Protein AF-A0A1G1E3J9-F1 (afdb_monomer_lite)

Structure (mmCIF, N/CA/C/O backbone):
data_AF-A0A1G1E3J9-F1
#
_entry.id   AF-A0A1G1E3J9-F1
#
loop_
_atom_site.group_PDB
_atom_site.id
_atom_site.type_symbol
_atom_site.label_atom_id
_atom_site.label_alt_id
_atom_site.label_comp_id
_atom_site.label_asym_id
_atom_site.label_entity_id
_atom_site.label_seq_id
_atom_site.pdbx_PDB_ins_code
_atom_site.Cartn_x
_atom_site.Cartn_y
_atom_site.Cartn_z
_atom_site.occupancy
_atom_site.B_iso_or_equiv
_atom_site.auth_seq_id
_atom_site.auth_comp_id
_atom_site.auth_asym_id
_atom_site.auth_atom_id
_atom_site.pdbx_PDB_model_num
ATOM 1 N N . MET A 1 1 ? 33.209 1.393 -32.985 1.00 39.41 1 MET A N 1
ATOM 2 C CA . MET A 1 1 ? 31.802 1.350 -32.533 1.00 39.41 1 MET A CA 1
ATOM 3 C C . MET A 1 1 ? 31.824 0.631 -31.192 1.00 39.41 1 MET A C 1
ATOM 5 O O . MET A 1 1 ? 31.518 -0.549 -31.111 1.00 39.41 1 MET A O 1
ATOM 9 N N . GLU A 1 2 ? 32.374 1.301 -30.179 1.00 40.50 2 GLU A N 1
ATOM 10 C CA . GLU A 1 2 ? 32.567 0.714 -28.853 1.00 40.50 2 GLU A CA 1
ATOM 11 C C . GLU A 1 2 ? 31.287 0.924 -28.057 1.00 40.50 2 GLU A C 1
ATOM 13 O O . GLU A 1 2 ? 30.910 2.043 -27.716 1.00 40.50 2 GLU A O 1
ATOM 18 N N . VAL A 1 3 ? 30.570 -0.175 -27.848 1.00 46.94 3 VAL A N 1
ATOM 19 C CA . VAL A 1 3 ? 29.406 -0.211 -26.975 1.00 46.94 3 VAL A CA 1
ATOM 20 C C . VAL A 1 3 ? 29.949 -0.136 -25.553 1.00 46.94 3 VAL A C 1
ATOM 22 O O . VAL A 1 3 ? 30.449 -1.130 -25.032 1.00 46.94 3 VAL A O 1
ATOM 25 N N . LEU A 1 4 ? 29.887 1.051 -24.943 1.00 50.91 4 LEU A N 1
ATOM 26 C CA . LEU A 1 4 ? 30.077 1.209 -23.505 1.00 50.91 4 LEU A CA 1
ATOM 27 C C . LEU A 1 4 ? 29.092 0.257 -22.818 1.00 50.91 4 LEU A C 1
ATOM 29 O O . LEU A 1 4 ? 27.876 0.438 -22.901 1.00 50.91 4 LEU A O 1
ATOM 33 N N . GLN A 1 5 ? 29.620 -0.807 -22.215 1.00 45.75 5 GLN A N 1
ATOM 34 C CA . GLN A 1 5 ? 28.844 -1.788 -21.470 1.00 45.75 5 GLN A CA 1
ATOM 35 C C . GLN A 1 5 ? 28.325 -1.114 -20.199 1.00 45.75 5 GLN A C 1
ATOM 37 O O . GLN A 1 5 ? 28.975 -1.118 -19.158 1.00 45.75 5 GLN A O 1
ATOM 42 N N . THR A 1 6 ? 27.153 -0.492 -20.294 1.00 43.50 6 THR A N 1
ATOM 43 C CA . THR A 1 6 ? 26.437 0.061 -19.150 1.00 43.50 6 THR A CA 1
ATOM 44 C C . THR A 1 6 ? 25.921 -1.098 -18.302 1.00 43.50 6 THR A C 1
ATOM 46 O O . THR A 1 6 ? 24.934 -1.758 -18.631 1.00 43.50 6 THR A O 1
ATOM 49 N N . THR A 1 7 ? 26.591 -1.376 -17.184 1.00 55.28 7 THR A N 1
ATOM 50 C CA . THR A 1 7 ? 26.044 -2.211 -16.112 1.00 55.28 7 THR A CA 1
ATOM 51 C C . THR A 1 7 ? 24.895 -1.442 -15.467 1.00 55.28 7 THR A C 1
ATOM 53 O O . THR A 1 7 ? 25.044 -0.799 -14.432 1.00 55.28 7 THR A O 1
ATOM 56 N N . ALA A 1 8 ? 23.729 -1.452 -16.121 1.00 60.69 8 ALA A N 1
ATOM 57 C CA . ALA A 1 8 ? 22.505 -0.887 -15.573 1.00 60.69 8 ALA A CA 1
ATOM 58 C C . ALA A 1 8 ? 22.332 -1.437 -14.154 1.00 60.69 8 ALA A C 1
ATOM 60 O O . ALA A 1 8 ? 22.214 -2.654 -13.968 1.00 60.69 8 ALA A O 1
ATOM 61 N N . LEU A 1 9 ? 22.396 -0.545 -13.161 1.00 62.19 9 LEU A N 1
ATOM 62 C CA . LEU A 1 9 ? 22.320 -0.920 -11.759 1.00 62.19 9 LEU A CA 1
ATOM 63 C C . LEU A 1 9 ? 21.100 -1.838 -11.554 1.00 62.19 9 LEU A C 1
ATOM 65 O O . LEU A 1 9 ? 20.060 -1.621 -12.188 1.00 62.19 9 LEU A O 1
ATOM 69 N N . PRO A 1 10 ? 21.170 -2.835 -10.655 1.00 69.12 10 PRO A N 1
ATOM 70 C CA . PRO A 1 10 ? 20.059 -3.747 -10.380 1.00 69.12 10 PRO A CA 1
ATOM 71 C C . PRO A 1 10 ? 18.717 -3.036 -10.138 1.00 69.12 10 PRO A C 1
ATOM 73 O O . PRO A 1 10 ? 17.664 -3.606 -10.426 1.00 69.12 10 PRO A O 1
ATOM 76 N N . TRP A 1 11 ? 18.745 -1.775 -9.686 1.00 64.88 11 TRP A N 1
ATOM 77 C CA . TRP A 1 11 ? 17.557 -0.941 -9.523 1.00 64.88 11 TRP A CA 1
ATOM 78 C C . TRP A 1 11 ? 16.773 -0.742 -10.822 1.00 64.88 11 TRP A C 1
ATOM 80 O O . TRP A 1 11 ? 15.551 -0.824 -10.787 1.00 64.88 11 TRP A O 1
ATOM 90 N N . ALA A 1 12 ? 17.422 -0.564 -11.977 1.00 72.25 12 ALA A N 1
ATOM 91 C CA . ALA A 1 12 ? 16.723 -0.323 -13.242 1.00 72.25 12 ALA A CA 1
ATOM 92 C C . ALA A 1 12 ? 15.850 -1.528 -13.630 1.00 72.25 12 ALA A C 1
ATOM 94 O O . ALA A 1 12 ? 14.724 -1.382 -14.106 1.00 72.25 12 ALA A O 1
ATOM 95 N N . ARG A 1 13 ? 16.332 -2.742 -13.331 1.00 69.31 13 ARG A N 1
ATOM 96 C CA . ARG A 1 13 ? 15.566 -3.985 -13.501 1.00 69.31 13 ARG A CA 1
ATOM 97 C C . ARG A 1 13 ? 14.446 -4.136 -12.467 1.00 69.31 13 ARG A C 1
ATOM 99 O O . ARG A 1 13 ? 13.421 -4.731 -12.788 1.00 69.31 13 ARG A O 1
ATOM 106 N N . LEU A 1 14 ? 14.627 -3.634 -11.244 1.00 69.88 14 LEU A N 1
ATOM 107 C CA . LEU A 1 14 ? 13.606 -3.677 -10.188 1.00 69.88 14 LEU A CA 1
ATOM 108 C C . LEU A 1 14 ? 12.477 -2.679 -10.440 1.00 69.88 14 LEU A C 1
ATOM 110 O O . LEU A 1 14 ? 11.312 -3.024 -10.264 1.00 69.88 14 LEU A O 1
ATOM 114 N N . ILE A 1 15 ? 12.811 -1.485 -10.924 1.00 73.12 15 ILE A N 1
ATOM 115 C CA . ILE A 1 15 ? 11.843 -0.447 -11.265 1.00 73.12 15 ILE A CA 1
ATOM 116 C C . ILE A 1 15 ? 10.854 -0.947 -12.321 1.00 73.12 15 ILE A C 1
ATOM 118 O O . ILE A 1 15 ? 9.653 -0.733 -12.177 1.00 73.12 15 ILE A O 1
ATOM 122 N N . ARG A 1 16 ? 11.321 -1.704 -13.322 1.00 70.81 16 ARG A N 1
ATOM 123 C CA . ARG A 1 16 ? 10.440 -2.323 -14.323 1.00 70.81 16 ARG A CA 1
ATOM 124 C C . ARG A 1 16 ? 9.289 -3.125 -13.695 1.00 70.81 16 ARG A C 1
ATOM 126 O O . ARG A 1 16 ? 8.168 -3.020 -14.171 1.00 70.81 16 ARG A O 1
ATOM 133 N N . LYS A 1 17 ? 9.531 -3.862 -12.605 1.00 67.19 17 LYS A N 1
ATOM 134 C CA . LYS A 1 17 ? 8.482 -4.637 -11.914 1.00 67.19 17 LYS A CA 1
ATOM 135 C C . LYS A 1 17 ? 7.430 -3.755 -11.237 1.00 67.19 17 LYS A C 1
ATOM 137 O O . LYS A 1 17 ? 6.291 -4.180 -11.098 1.00 67.19 17 LYS A O 1
ATOM 142 N N . ILE A 1 18 ? 7.814 -2.552 -10.805 1.00 75.12 18 ILE A N 1
ATOM 143 C CA . ILE A 1 18 ? 6.907 -1.577 -10.184 1.00 75.12 18 ILE A CA 1
ATOM 144 C C . ILE A 1 18 ? 6.010 -0.946 -11.255 1.00 75.12 18 ILE A C 1
ATOM 146 O O . ILE A 1 18 ? 4.818 -0.796 -11.028 1.00 75.12 18 ILE A O 1
ATOM 150 N N . TYR A 1 19 ? 6.554 -0.644 -12.440 1.00 72.12 19 TYR A N 1
ATOM 151 C CA . TYR A 1 19 ? 5.775 -0.081 -13.552 1.00 72.12 19 TYR A CA 1
ATOM 152 C C . TYR A 1 19 ? 4.815 -1.076 -14.220 1.00 72.12 19 TYR A C 1
ATOM 154 O O . TYR A 1 19 ? 3.874 -0.653 -14.884 1.00 72.12 19 TYR A O 1
ATOM 162 N N . GLU A 1 20 ? 5.037 -2.384 -14.074 1.00 77.31 20 GLU A N 1
ATOM 163 C CA . GLU A 1 20 ? 4.151 -3.410 -14.643 1.00 77.31 20 GLU A CA 1
ATOM 164 C C . GLU A 1 20 ? 2.821 -3.551 -13.871 1.00 77.31 20 GLU A C 1
ATOM 166 O O . GLU A 1 20 ? 1.888 -4.174 -14.378 1.00 77.31 20 GLU A O 1
ATOM 171 N N . VAL A 1 21 ? 2.704 -2.967 -12.671 1.00 80.25 21 VAL A N 1
ATOM 172 C CA . VAL A 1 21 ? 1.499 -3.036 -11.830 1.00 80.25 21 VAL A CA 1
ATOM 173 C C . VAL A 1 21 ? 0.885 -1.646 -11.681 1.00 80.25 21 VAL A C 1
ATOM 175 O O . VAL A 1 21 ? 1.529 -0.743 -11.157 1.00 80.25 21 VAL A O 1
ATOM 178 N N . ASP A 1 22 ? -0.377 -1.482 -12.087 1.00 83.25 22 ASP A N 1
ATOM 179 C CA . ASP A 1 22 ? -1.131 -0.248 -11.839 1.00 83.25 22 ASP A CA 1
ATOM 180 C C . ASP A 1 22 ? -1.664 -0.229 -10.389 1.00 83.25 22 ASP A C 1
ATOM 182 O O . ASP A 1 22 ? -2.571 -1.003 -10.058 1.00 83.25 22 ASP A O 1
ATOM 186 N N . PRO A 1 23 ? -1.141 0.644 -9.504 1.00 84.06 23 PRO A N 1
ATOM 187 C CA . PRO A 1 23 ? -1.587 0.722 -8.115 1.00 84.06 23 PRO A CA 1
ATOM 188 C C . PRO A 1 23 ? -3.009 1.286 -7.968 1.00 84.06 23 PRO A C 1
ATOM 190 O O . PRO A 1 23 ? -3.595 1.186 -6.890 1.00 84.06 23 PRO A O 1
ATOM 193 N N . LEU A 1 24 ? -3.579 1.878 -9.024 1.00 90.69 24 LEU A N 1
ATOM 194 C CA . LEU A 1 24 ? -4.937 2.420 -9.032 1.00 90.69 24 LEU A CA 1
ATOM 195 C C . LEU A 1 24 ? -5.981 1.401 -9.503 1.00 90.69 24 LEU A C 1
ATOM 197 O O . LEU A 1 24 ? -7.140 1.765 -9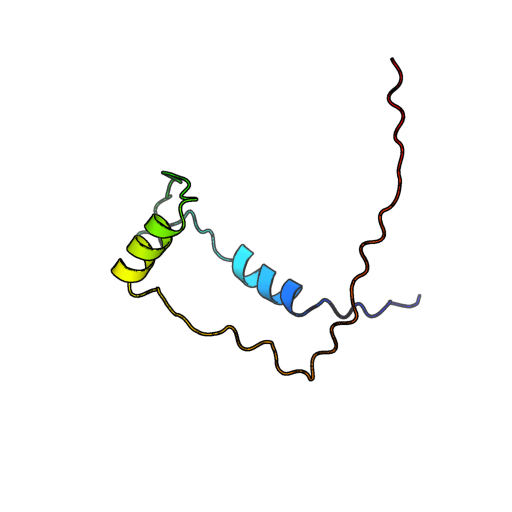.694 1.00 90.69 24 LEU A O 1
ATOM 201 N N . VAL A 1 25 ? -5.622 0.122 -9.628 1.00 92.12 25 VAL A N 1
ATOM 202 C CA . VAL A 1 25 ? -6.569 -0.967 -9.891 1.00 92.12 25 VAL A CA 1
ATOM 203 C C . VAL A 1 25 ? -6.634 -1.899 -8.687 1.00 92.12 25 VAL A C 1
ATOM 205 O O . VAL A 1 25 ? -5.628 -2.423 -8.215 1.00 92.12 25 VAL A O 1
ATOM 208 N N . CYS A 1 26 ? -7.844 -2.159 -8.186 1.00 90.19 26 CYS A N 1
ATOM 209 C CA . CYS A 1 26 ? -8.007 -3.081 -7.068 1.00 90.19 26 CYS A CA 1
ATOM 210 C C . CYS A 1 26 ? -7.639 -4.523 -7.483 1.00 90.19 26 CYS A C 1
ATOM 212 O O . CYS A 1 26 ? -8.279 -5.068 -8.386 1.00 90.19 26 CYS A O 1
ATOM 214 N N . PRO A 1 27 ? -6.725 -5.216 -6.777 1.00 88.25 27 PRO A N 1
ATOM 215 C CA . PRO A 1 27 ? -6.320 -6.578 -7.138 1.00 88.25 27 PRO A CA 1
ATOM 216 C C . PRO A 1 27 ? -7.421 -7.628 -6.920 1.00 88.25 27 PRO A C 1
ATOM 218 O O . PRO A 1 27 ? -7.331 -8.724 -7.461 1.00 88.25 27 PRO A O 1
ATOM 221 N N . LYS A 1 28 ? -8.466 -7.317 -6.136 1.00 90.88 28 LYS A N 1
ATOM 222 C CA . LYS A 1 28 ? -9.575 -8.244 -5.847 1.00 90.88 28 LYS A CA 1
ATOM 223 C C . LYS A 1 28 ? -10.731 -8.132 -6.838 1.00 90.88 28 LYS A C 1
ATOM 225 O O . LYS A 1 28 ? -11.271 -9.155 -7.236 1.00 90.88 28 LYS A O 1
ATOM 230 N N . CYS A 1 29 ? -11.134 -6.910 -7.189 1.00 94.25 29 CYS A N 1
ATOM 231 C CA . CYS A 1 29 ? -12.333 -6.656 -7.998 1.00 94.25 29 CYS A CA 1
ATOM 232 C C . CYS A 1 29 ? -12.075 -5.885 -9.300 1.00 94.25 29 CYS A C 1
ATOM 234 O O . CYS A 1 29 ? -13.032 -5.575 -10.005 1.00 94.25 29 CYS A O 1
ATOM 236 N N . GLN A 1 30 ? -10.816 -5.541 -9.597 1.00 92.06 30 GLN A N 1
ATOM 237 C CA . GLN A 1 30 ? -10.364 -4.915 -10.849 1.00 92.06 30 GLN A CA 1
ATOM 238 C C . GLN A 1 30 ? -11.036 -3.567 -11.166 1.00 92.06 30 GLN A C 1
ATOM 240 O O . GLN A 1 30 ? -11.071 -3.120 -12.309 1.00 92.06 30 GLN A O 1
ATOM 245 N N . ARG A 1 31 ? -11.567 -2.891 -10.141 1.00 93.81 31 ARG A N 1
ATOM 246 C CA . ARG A 1 31 ? -12.161 -1.554 -10.257 1.00 93.81 31 ARG A CA 1
ATOM 247 C C . ARG A 1 31 ? -11.109 -0.459 -10.062 1.00 93.81 31 ARG A C 1
ATOM 249 O O . ARG A 1 31 ? -10.164 -0.681 -9.296 1.00 93.81 31 ARG A O 1
ATOM 256 N N . PRO A 1 32 ? -11.305 0.724 -10.673 1.00 94.44 32 PRO A N 1
ATOM 257 C CA . PRO A 1 32 ? -10.434 1.868 -10.451 1.00 94.44 32 PRO A CA 1
ATOM 258 C C . PRO A 1 32 ? -10.540 2.361 -9.002 1.00 94.44 32 PRO A C 1
ATOM 260 O O . PRO A 1 32 ? -11.633 2.482 -8.443 1.00 94.44 32 PRO A O 1
ATOM 263 N N . MET A 1 33 ? -9.393 2.662 -8.406 1.00 94.12 33 MET A N 1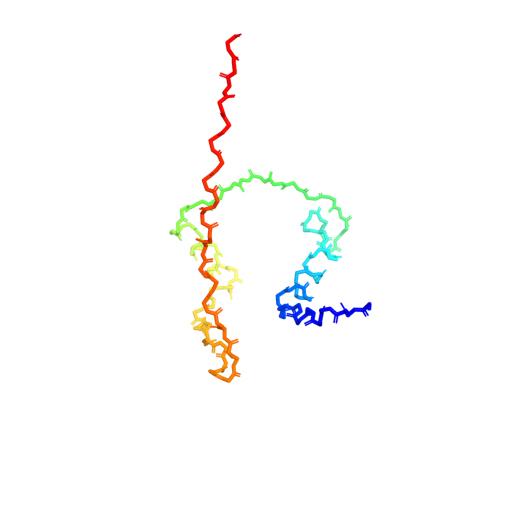
ATOM 264 C CA . MET A 1 33 ? -9.236 3.273 -7.092 1.00 94.12 33 MET A CA 1
ATOM 265 C C . MET A 1 33 ? -8.887 4.757 -7.241 1.00 94.12 33 MET A C 1
ATOM 267 O O . MET A 1 33 ? -8.432 5.212 -8.288 1.00 94.12 33 MET A O 1
ATOM 271 N N . LYS A 1 34 ? -9.131 5.535 -6.184 1.00 93.50 34 LYS A N 1
ATOM 272 C CA . LYS A 1 34 ? -8.815 6.966 -6.126 1.00 93.50 34 LYS A CA 1
ATOM 273 C C . LYS A 1 34 ? -7.951 7.238 -4.908 1.00 93.50 34 LYS A C 1
ATOM 275 O O . LYS A 1 34 ? -8.185 6.658 -3.849 1.00 93.50 34 LYS A O 1
ATOM 280 N N . ILE A 1 35 ? -6.991 8.144 -5.054 1.00 92.56 35 ILE A N 1
ATOM 281 C CA . ILE A 1 35 ? -6.228 8.666 -3.922 1.00 92.56 35 ILE A CA 1
ATOM 282 C C . ILE A 1 35 ? -7.182 9.523 -3.086 1.00 92.56 35 ILE A C 1
ATOM 284 O O . ILE A 1 35 ? -7.799 10.450 -3.607 1.00 92.56 35 ILE A O 1
ATOM 288 N N . VAL A 1 36 ? -7.336 9.177 -1.808 1.00 93.06 36 VAL A N 1
ATOM 289 C CA . VAL A 1 36 ? -8.253 9.871 -0.885 1.00 93.06 36 VAL A CA 1
ATOM 290 C C . VAL A 1 36 ? -7.539 10.878 0.012 1.00 93.06 36 VAL A C 1
ATOM 292 O O . VAL A 1 36 ? -8.144 11.868 0.408 1.00 93.06 36 VAL A O 1
ATOM 295 N N . ALA A 1 37 ? -6.269 10.630 0.335 1.00 93.38 37 ALA A N 1
ATOM 296 C CA . ALA A 1 37 ? -5.455 11.482 1.189 1.00 93.38 37 ALA A CA 1
ATOM 297 C C . ALA A 1 37 ? -3.967 11.156 1.012 1.00 93.38 37 ALA A C 1
ATOM 299 O O . ALA A 1 37 ? -3.613 10.027 0.664 1.00 93.38 37 ALA A O 1
ATOM 300 N N . PHE A 1 38 ? -3.120 12.133 1.325 1.00 94.56 38 PHE A N 1
ATOM 301 C CA . PHE A 1 38 ? -1.695 11.941 1.579 1.00 94.56 38 PHE A CA 1
ATOM 302 C C . PHE A 1 38 ? -1.471 12.024 3.089 1.00 94.56 38 PHE A C 1
ATOM 304 O O . PHE A 1 38 ? -2.029 12.899 3.750 1.00 94.56 38 PHE A O 1
ATOM 311 N N . ILE A 1 39 ? -0.717 11.077 3.641 1.00 94.75 39 ILE A N 1
ATOM 312 C CA . ILE A 1 39 ? -0.458 10.980 5.079 1.00 94.75 39 ILE A CA 1
ATOM 313 C C . ILE A 1 39 ? 1.042 11.161 5.270 1.00 94.75 39 ILE A C 1
ATOM 315 O O . ILE A 1 39 ? 1.812 10.314 4.830 1.00 94.75 39 ILE A O 1
ATOM 319 N N . GLU A 1 40 ? 1.431 12.261 5.908 1.00 95.44 40 GLU A N 1
ATOM 320 C CA . GLU A 1 40 ? 2.838 12.617 6.157 1.00 95.44 40 GLU A CA 1
ATOM 321 C C . GLU A 1 40 ? 3.237 12.447 7.630 1.00 95.44 40 GLU A C 1
ATOM 323 O O . GLU A 1 40 ? 4.418 12.402 7.948 1.00 95.44 40 GLU A O 1
ATOM 328 N N . ASP A 1 41 ? 2.266 12.335 8.542 1.00 96.25 41 ASP A N 1
ATOM 329 C CA . ASP A 1 41 ? 2.538 12.175 9.972 1.00 96.25 41 ASP A CA 1
ATOM 330 C C . ASP A 1 41 ? 3.003 10.749 10.307 1.00 96.25 41 ASP A C 1
ATOM 332 O O . ASP A 1 41 ? 2.233 9.784 10.213 1.00 96.25 41 ASP A O 1
ATOM 336 N N . ASP A 1 42 ? 4.240 10.632 10.789 1.00 92.94 42 ASP A N 1
ATOM 337 C CA . ASP A 1 42 ? 4.881 9.367 11.163 1.00 92.94 42 ASP A CA 1
ATOM 338 C C . ASP A 1 42 ? 4.066 8.557 12.175 1.00 92.94 42 ASP A C 1
ATOM 340 O O . ASP A 1 42 ? 3.960 7.330 12.078 1.00 92.94 42 ASP A O 1
ATOM 344 N N . SER A 1 43 ? 3.451 9.233 13.150 1.00 94.75 43 SER A N 1
ATOM 345 C CA .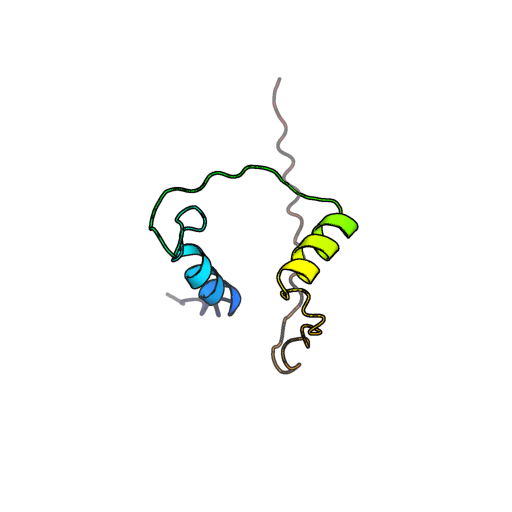 SER A 1 43 ? 2.675 8.563 14.195 1.00 94.75 43 SER A CA 1
ATOM 346 C C . SER A 1 43 ? 1.431 7.880 13.615 1.00 94.75 43 SER A C 1
ATOM 348 O O . SER A 1 43 ? 1.063 6.770 14.017 1.00 94.75 43 SER A O 1
ATOM 350 N N . THR A 1 44 ? 0.799 8.523 12.636 1.00 95.31 44 THR A N 1
ATOM 351 C CA . THR A 1 44 ? -0.378 8.036 11.919 1.00 95.31 44 THR A CA 1
ATOM 352 C C . THR A 1 44 ? 0.002 6.895 10.987 1.00 95.31 44 THR A C 1
ATOM 354 O O . THR A 1 44 ? -0.643 5.844 11.023 1.00 95.31 44 THR A O 1
ATOM 357 N N . ILE A 1 45 ? 1.092 7.048 10.231 1.00 93.62 45 ILE A N 1
ATOM 358 C CA . ILE A 1 45 ? 1.645 5.992 9.373 1.00 93.62 45 ILE A CA 1
ATOM 359 C C . ILE A 1 45 ? 1.931 4.739 10.209 1.00 93.62 45 ILE A C 1
ATOM 361 O O . ILE A 1 45 ? 1.475 3.644 9.872 1.00 93.62 45 ILE A O 1
ATOM 365 N N . GLN A 1 46 ? 2.602 4.896 11.353 1.00 93.50 46 GLN A N 1
ATOM 366 C CA . GLN A 1 46 ? 2.913 3.785 12.246 1.00 93.50 46 GLN A CA 1
ATOM 367 C C . GLN A 1 46 ? 1.653 3.082 12.766 1.00 93.50 46 GLN A C 1
ATOM 369 O O . GLN A 1 46 ? 1.607 1.850 12.790 1.00 93.50 46 GLN A O 1
ATOM 374 N N . LYS A 1 47 ? 0.627 3.830 13.190 1.00 95.19 47 LYS A N 1
ATOM 375 C CA . LYS A 1 47 ? -0.643 3.250 13.663 1.00 95.19 47 LYS A CA 1
ATOM 376 C C . LYS A 1 47 ? -1.329 2.427 12.572 1.00 95.19 47 LYS A C 1
ATOM 378 O O . LYS A 1 47 ? -1.755 1.307 12.849 1.00 95.19 47 LYS A O 1
ATOM 383 N N . ILE A 1 48 ? -1.394 2.949 11.345 1.00 94.56 48 ILE A N 1
ATOM 384 C CA . ILE A 1 48 ? -1.994 2.259 10.193 1.00 94.56 48 ILE A CA 1
ATOM 385 C C . ILE A 1 48 ? -1.232 0.968 9.891 1.00 94.56 48 ILE A C 1
ATOM 387 O O . ILE A 1 48 ? -1.830 -0.105 9.818 1.00 94.56 48 ILE A O 1
ATOM 391 N N . LEU A 1 49 ? 0.092 1.047 9.767 1.00 93.31 49 LEU A N 1
ATOM 392 C CA . LEU A 1 49 ? 0.921 -0.112 9.443 1.00 93.31 49 LEU A CA 1
ATOM 393 C C . LEU A 1 49 ? 0.868 -1.186 10.535 1.00 93.31 49 LEU A C 1
ATOM 395 O O . LEU A 1 49 ? 0.790 -2.372 10.215 1.00 93.31 49 LEU A O 1
ATOM 399 N N . LYS A 1 50 ? 0.842 -0.796 11.817 1.00 94.12 50 LYS A N 1
ATOM 400 C CA . LYS A 1 50 ? 0.647 -1.735 12.935 1.00 94.12 50 LYS A CA 1
ATOM 401 C C . LYS A 1 50 ? -0.714 -2.421 12.867 1.00 94.12 50 LYS A C 1
ATOM 403 O O . LYS A 1 50 ? -0.780 -3.630 13.058 1.00 94.12 50 LYS A O 1
ATOM 408 N N . HIS A 1 51 ? -1.780 -1.677 12.568 1.00 95.06 51 HIS A N 1
ATOM 409 C CA . HIS A 1 51 ? -3.126 -2.238 12.430 1.00 95.06 51 HIS A CA 1
ATOM 410 C C . HIS A 1 51 ? -3.220 -3.260 11.286 1.00 95.06 51 HIS A C 1
ATOM 412 O O . HIS A 1 51 ? -3.882 -4.283 11.430 1.00 95.06 51 HIS A O 1
ATOM 418 N N . LEU A 1 52 ? -2.519 -3.012 10.178 1.00 92.69 52 LEU A N 1
ATOM 419 C CA . LEU A 1 52 ? -2.463 -3.921 9.030 1.00 92.69 52 LEU A CA 1
ATOM 420 C C . LEU A 1 52 ? -1.491 -5.099 9.222 1.00 92.69 52 LEU A C 1
ATOM 422 O O . LEU A 1 52 ? -1.414 -5.960 8.350 1.00 92.69 52 LEU A O 1
ATOM 426 N N . GLY A 1 53 ? -0.730 -5.138 10.322 1.00 90.75 53 GLY A N 1
ATOM 427 C CA . GLY A 1 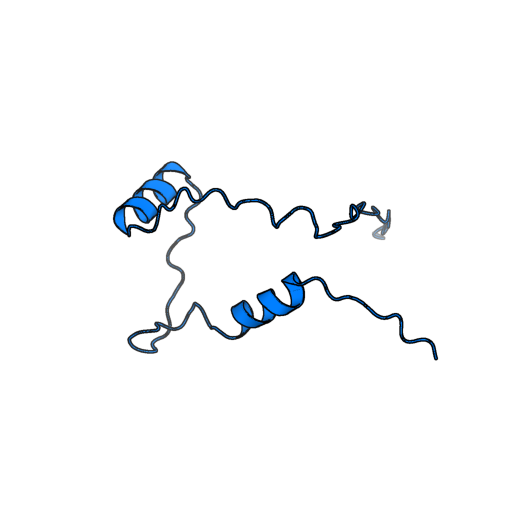53 ? 0.326 -6.133 10.535 1.00 90.75 53 GLY A CA 1
ATOM 428 C C . GLY A 1 53 ? 1.533 -5.972 9.601 1.00 90.75 53 GLY A C 1
ATOM 429 O O . GLY A 1 53 ? 2.332 -6.891 9.480 1.00 90.75 53 GLY A O 1
ATOM 430 N N . LEU A 1 54 ? 1.671 -4.814 8.947 1.00 87.06 54 LEU A N 1
ATOM 431 C CA . LEU A 1 54 ? 2.737 -4.493 7.988 1.00 87.06 54 LEU A CA 1
ATOM 432 C C . LEU A 1 54 ? 3.897 -3.714 8.619 1.00 87.06 54 LEU A C 1
ATOM 434 O O . LEU A 1 54 ? 4.830 -3.313 7.927 1.00 87.06 54 LEU A O 1
ATOM 438 N N . TRP A 1 55 ? 3.840 -3.456 9.926 1.00 87.75 55 TRP A N 1
ATOM 439 C CA . TRP A 1 55 ? 4.932 -2.821 10.657 1.00 87.75 55 TRP A CA 1
ATOM 440 C C . TRP A 1 55 ? 6.080 -3.819 10.861 1.00 87.75 55 TRP A C 1
ATOM 442 O O . TRP A 1 55 ? 6.264 -4.376 11.942 1.00 87.75 55 TRP A O 1
ATOM 452 N N . GLU A 1 56 ? 6.841 -4.072 9.800 1.00 72.62 56 GLU A N 1
ATOM 453 C CA . GLU A 1 56 ? 8.052 -4.878 9.859 1.00 72.62 56 GLU A CA 1
ATOM 454 C C . GLU A 1 56 ? 9.258 -3.981 10.129 1.00 72.62 56 GLU A C 1
ATOM 456 O O . GLU A 1 56 ? 9.777 -3.307 9.244 1.00 72.62 56 GLU A O 1
ATOM 461 N N . THR A 1 57 ? 9.775 -4.046 11.357 1.00 64.88 57 THR A N 1
ATOM 462 C CA . THR A 1 57 ? 11.106 -3.537 11.723 1.00 64.88 57 THR A CA 1
ATOM 463 C C . THR A 1 57 ? 12.208 -4.428 11.141 1.00 64.88 57 THR A C 1
ATOM 465 O O . THR A 1 57 ? 13.221 -4.674 11.798 1.00 64.88 57 THR A O 1
ATOM 468 N N . ARG A 1 58 ? 12.025 -4.998 9.939 1.00 57.91 58 ARG A N 1
ATOM 469 C CA . ARG A 1 58 ? 13.157 -5.626 9.267 1.00 57.91 58 ARG A CA 1
ATOM 470 C C . ARG A 1 58 ? 14.134 -4.498 9.010 1.00 57.91 58 ARG A C 1
ATOM 472 O O . ARG A 1 58 ? 13.869 -3.613 8.202 1.00 57.91 58 ARG A O 1
ATOM 479 N N . SER A 1 59 ? 15.256 -4.524 9.727 1.00 55.53 59 SER A N 1
ATOM 480 C CA . SER A 1 59 ? 16.461 -3.869 9.258 1.00 55.53 59 SER A CA 1
ATOM 481 C C . SER A 1 59 ? 16.602 -4.319 7.817 1.00 55.53 59 SER A C 1
ATOM 483 O O . SER A 1 59 ? 16.777 -5.512 7.564 1.00 55.53 59 SER A O 1
ATOM 485 N N . TYR A 1 60 ? 16.434 -3.391 6.879 1.00 59.56 60 TYR A N 1
ATOM 486 C CA . TYR A 1 60 ? 16.997 -3.560 5.558 1.00 59.56 60 TYR A CA 1
ATOM 487 C C . TYR A 1 60 ? 18.481 -3.766 5.825 1.00 59.56 60 TYR A C 1
ATOM 489 O O . TYR A 1 60 ? 19.217 -2.804 6.040 1.00 59.56 60 TYR A O 1
ATOM 497 N N . SER A 1 61 ? 18.898 -5.025 5.978 1.00 54.88 61 SER A N 1
ATOM 498 C CA . SER A 1 61 ? 20.304 -5.345 6.030 1.00 54.88 61 SER A CA 1
ATOM 499 C C . SER A 1 61 ? 20.852 -4.751 4.743 1.00 54.88 61 SER A C 1
ATOM 501 O O . SER A 1 61 ? 20.269 -4.995 3.675 1.00 54.88 61 SER A O 1
ATOM 503 N N . PRO A 1 62 ? 21.885 -3.897 4.828 1.00 60.31 62 PRO A N 1
ATOM 504 C CA . PRO A 1 62 ? 22.487 -3.367 3.625 1.00 60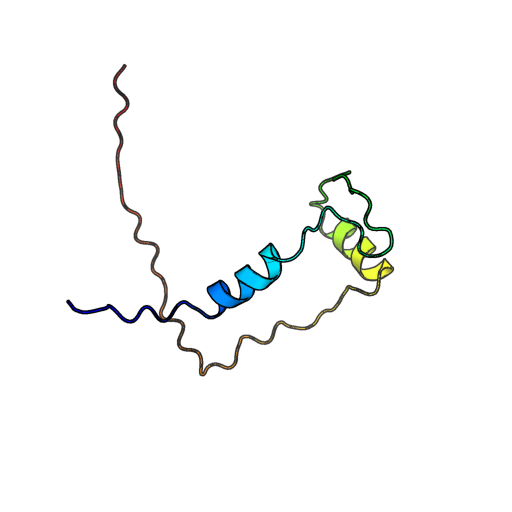.31 62 PRO A CA 1
ATOM 505 C C . PRO A 1 62 ? 22.807 -4.555 2.711 1.00 60.31 62 PRO A C 1
ATOM 507 O O . PRO A 1 62 ? 23.124 -5.642 3.220 1.00 60.31 62 PRO A O 1
ATOM 510 N N . PRO A 1 63 ? 22.664 -4.394 1.383 1.00 59.88 63 PRO A N 1
ATOM 511 C CA . PRO A 1 63 ? 23.062 -5.444 0.462 1.00 59.88 63 PRO A CA 1
ATOM 512 C C . PRO A 1 63 ? 24.466 -5.923 0.859 1.00 59.88 63 PRO A C 1
ATOM 514 O O . PRO A 1 63 ? 25.283 -5.092 1.270 1.00 59.88 63 PRO A O 1
ATOM 517 N N . PRO A 1 64 ? 24.739 -7.240 0.818 1.00 62.50 64 PRO A N 1
ATOM 518 C CA . PRO A 1 64 ? 26.032 -7.772 1.226 1.00 62.50 64 PRO A CA 1
ATOM 519 C C . PRO A 1 64 ? 27.144 -6.962 0.557 1.00 62.50 64 PRO A C 1
ATOM 521 O O . PRO A 1 64 ? 27.075 -6.675 -0.640 1.00 62.50 64 PRO A O 1
ATOM 524 N N . SER A 1 65 ? 28.142 -6.574 1.352 1.00 58.47 65 SER A N 1
ATOM 525 C CA . SER A 1 65 ? 29.214 -5.614 1.038 1.00 58.47 65 SER A CA 1
ATOM 526 C C . SER A 1 65 ? 30.073 -5.953 -0.189 1.00 58.47 65 SER A C 1
ATOM 528 O O . SER A 1 65 ? 30.984 -5.210 -0.530 1.00 58.47 65 SER A O 1
ATOM 530 N N . SER A 1 66 ? 29.780 -7.052 -0.883 1.00 55.62 66 SER A N 1
ATOM 531 C CA . SER A 1 66 ? 30.358 -7.403 -2.177 1.00 55.62 66 SER A CA 1
ATOM 532 C C . SER A 1 66 ? 29.728 -6.668 -3.370 1.00 55.62 66 SER A C 1
ATOM 534 O O . SER A 1 66 ? 30.182 -6.874 -4.493 1.00 55.62 66 SER A O 1
ATOM 536 N N . ILE A 1 67 ? 28.696 -5.833 -3.184 1.00 56.66 67 ILE A N 1
ATOM 537 C CA . ILE A 1 67 ? 28.278 -4.883 -4.227 1.00 56.66 67 ILE A CA 1
ATOM 538 C C . ILE A 1 67 ? 29.102 -3.606 -4.064 1.00 56.66 67 ILE A C 1
ATOM 540 O O . ILE A 1 67 ? 28.851 -2.806 -3.166 1.00 56.66 67 ILE A O 1
ATOM 544 N N . ILE A 1 68 ? 30.088 -3.424 -4.943 1.00 53.50 68 ILE A N 1
ATOM 545 C CA . ILE A 1 68 ? 30.792 -2.150 -5.098 1.00 53.50 68 ILE A CA 1
ATOM 546 C C . ILE A 1 68 ? 29.765 -1.124 -5.598 1.00 53.50 68 ILE A C 1
ATOM 548 O O . ILE A 1 68 ? 29.333 -1.179 -6.748 1.00 53.50 68 ILE A O 1
ATOM 552 N N . CYS A 1 69 ? 29.351 -0.212 -4.722 1.00 51.44 69 CYS A N 1
ATOM 553 C CA . CYS A 1 69 ? 28.706 1.040 -5.100 1.00 51.44 69 CYS A CA 1
ATOM 554 C C . CYS A 1 69 ? 29.787 2.114 -5.040 1.00 51.44 69 CYS A C 1
ATOM 556 O O . CYS A 1 69 ? 30.064 2.638 -3.964 1.00 51.44 69 CYS A O 1
ATOM 558 N N . GLU A 1 70 ? 30.436 2.401 -6.166 1.00 55.47 70 GLU A N 1
ATOM 559 C CA . GLU A 1 70 ? 31.304 3.573 -6.222 1.00 55.47 70 GLU A CA 1
ATOM 560 C C . GLU A 1 70 ? 30.427 4.830 -6.187 1.00 55.47 70 GLU A C 1
ATOM 562 O O . GLU A 1 70 ? 29.387 4.909 -6.847 1.00 55.47 70 GLU A O 1
ATOM 567 N N . GLU A 1 71 ? 30.806 5.744 -5.300 1.00 45.62 71 GLU A N 1
ATOM 568 C CA . GLU A 1 71 ? 30.092 6.957 -4.921 1.00 45.62 71 GLU A CA 1
ATOM 569 C C . GLU A 1 71 ? 29.710 7.777 -6.158 1.00 45.62 71 GLU A C 1
ATOM 571 O O . GLU A 1 71 ? 30.569 8.287 -6.877 1.00 45.62 71 GLU A O 1
ATOM 576 N N . ILE A 1 72 ? 28.408 7.923 -6.423 1.00 49.91 72 ILE A N 1
ATOM 577 C CA . ILE A 1 72 ? 27.951 8.877 -7.433 1.00 49.91 72 ILE A CA 1
ATOM 578 C C . ILE A 1 72 ? 28.094 10.266 -6.812 1.00 49.91 72 ILE A C 1
ATOM 580 O O . ILE A 1 72 ? 27.192 10.746 -6.123 1.00 49.91 72 ILE A O 1
ATOM 584 N N . ALA A 1 73 ? 29.234 10.912 -7.052 1.00 44.72 73 ALA A N 1
ATOM 585 C CA . ALA A 1 73 ? 29.367 12.344 -6.854 1.00 44.72 73 ALA A CA 1
ATOM 586 C C . ALA A 1 73 ? 28.344 13.044 -7.761 1.00 44.72 73 ALA A C 1
ATOM 588 O O . ALA A 1 73 ? 28.380 12.913 -8.986 1.00 44.72 73 ALA A O 1
ATOM 589 N N . TYR A 1 74 ? 27.409 13.776 -7.158 1.00 50.25 74 TYR A N 1
ATOM 590 C CA . TYR A 1 74 ? 26.527 14.680 -7.885 1.00 50.25 74 TYR A CA 1
ATOM 591 C C . TYR A 1 74 ? 27.395 15.785 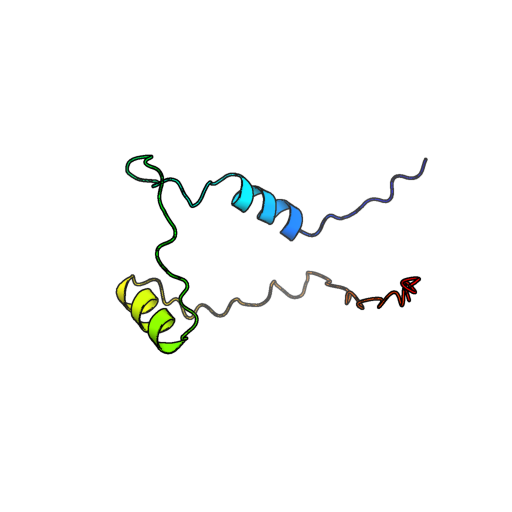-8.499 1.00 50.25 74 TYR A C 1
ATOM 593 O O . TYR A 1 74 ? 27.798 16.724 -7.811 1.00 50.25 74 TYR A O 1
ATOM 601 N N . VAL A 1 75 ? 27.728 15.666 -9.786 1.00 47.84 75 VAL A N 1
ATOM 602 C CA . VAL A 1 75 ? 28.336 16.768 -10.533 1.00 47.84 75 VAL A CA 1
ATOM 603 C C . VAL A 1 75 ? 27.244 17.816 -10.706 1.00 47.84 75 VAL A C 1
ATOM 605 O O . VAL A 1 75 ? 26.368 17.695 -11.558 1.00 47.84 75 VAL A O 1
ATOM 608 N N . GLY A 1 76 ? 27.260 18.824 -9.836 1.00 51.66 76 GLY A N 1
ATOM 609 C CA . GLY A 1 76 ? 26.473 20.031 -10.022 1.00 51.66 76 GLY A CA 1
ATOM 610 C C . GLY A 1 76 ? 26.953 20.740 -11.281 1.00 51.66 76 GLY A C 1
ATOM 611 O O . GLY A 1 76 ? 27.921 21.495 -11.239 1.00 51.66 76 GLY A O 1
ATOM 612 N N . GLU A 1 77 ? 26.290 20.494 -12.407 1.00 39.06 77 GLU A N 1
ATOM 613 C CA . GLU A 1 77 ? 26.445 21.331 -13.587 1.00 39.06 77 GLU A CA 1
ATOM 614 C C . GLU A 1 77 ? 25.766 22.676 -13.321 1.00 39.06 77 GLU A C 1
ATOM 616 O O . GLU A 1 77 ? 24.551 22.849 -13.431 1.00 39.06 77 GLU A O 1
ATOM 621 N N . SER A 1 78 ? 26.596 23.645 -12.946 1.00 50.72 78 SER A N 1
ATOM 622 C CA . SER A 1 78 ? 26.326 25.073 -13.016 1.00 50.72 78 SER A CA 1
ATOM 623 C C . SER A 1 78 ? 25.906 25.458 -14.438 1.00 50.72 78 SER A C 1
ATOM 625 O O . SER A 1 78 ? 26.746 25.799 -15.263 1.00 50.72 78 SER A O 1
ATOM 627 N N . SER A 1 79 ? 24.610 25.432 -14.738 1.00 46.19 79 SER A N 1
ATOM 628 C CA . SER A 1 79 ? 24.063 26.089 -15.928 1.00 46.19 79 SER A CA 1
ATOM 629 C C . SER A 1 79 ? 23.256 27.304 -15.498 1.00 46.19 79 SER A C 1
ATOM 631 O O . SER A 1 79 ? 22.051 27.241 -15.263 1.00 46.19 79 SER A O 1
ATOM 633 N N . THR A 1 80 ? 23.946 28.438 -15.385 1.00 53.16 80 THR A N 1
ATOM 634 C CA . THR A 1 80 ? 23.327 29.762 -15.364 1.00 53.16 80 THR A CA 1
ATOM 635 C C . THR A 1 80 ? 22.570 29.952 -16.677 1.00 53.16 80 THR A C 1
ATOM 637 O O . THR A 1 80 ? 23.168 30.284 -17.698 1.00 53.16 80 THR A O 1
ATOM 640 N N . THR A 1 81 ? 21.260 29.728 -16.677 1.00 46.09 81 THR A N 1
ATOM 641 C CA . THR A 1 81 ? 20.403 30.240 -17.748 1.00 46.09 81 THR A CA 1
ATOM 642 C C . THR A 1 81 ? 19.943 31.626 -17.325 1.00 46.09 81 THR A C 1
ATOM 644 O O . THR A 1 81 ? 19.065 31.780 -16.479 1.00 46.09 81 THR A O 1
ATOM 647 N N . SER A 1 82 ? 20.597 32.644 -17.875 1.00 51.84 82 SER A N 1
ATOM 648 C CA . SER A 1 82 ? 20.140 34.026 -17.847 1.00 51.84 82 SER A CA 1
ATOM 649 C C . SER A 1 82 ? 18.822 34.129 -18.617 1.00 51.84 82 SER A C 1
ATOM 651 O O . SER A 1 82 ? 18.758 33.854 -19.812 1.00 51.84 82 SER A O 1
ATOM 653 N N . VAL A 1 83 ? 17.763 34.519 -17.913 1.00 49.09 83 VAL A N 1
ATOM 654 C CA . VAL A 1 83 ? 16.468 34.874 -18.502 1.00 49.09 83 VAL A CA 1
ATOM 655 C C . VAL A 1 83 ? 16.584 36.308 -19.038 1.00 49.09 83 VAL A C 1
ATOM 657 O O . VAL A 1 83 ? 16.905 37.197 -18.246 1.00 49.09 83 VAL A O 1
ATOM 660 N N . PRO A 1 84 ? 16.385 36.579 -20.341 1.00 58.34 84 PRO A N 1
ATOM 661 C CA . PRO A 1 84 ? 16.244 37.950 -20.816 1.00 58.34 84 PRO A CA 1
ATOM 662 C C . PRO A 1 84 ? 14.850 38.503 -20.471 1.00 58.34 84 PRO A C 1
ATOM 664 O O . PRO A 1 84 ? 13.874 37.753 -20.427 1.00 58.34 84 PRO A O 1
ATOM 667 N N . ALA A 1 85 ? 14.809 39.810 -20.199 1.00 53.03 85 ALA A N 1
ATOM 668 C CA . ALA A 1 85 ? 13.617 40.593 -19.862 1.00 53.03 85 ALA A CA 1
ATOM 669 C C . ALA A 1 85 ? 12.707 40.866 -21.069 1.00 53.03 85 ALA A C 1
ATOM 671 O O . ALA A 1 85 ? 13.241 40.946 -22.201 1.00 53.03 85 ALA A O 1
#

Foldseek 3Di:
DDDPPPPPPVVVVVVVVVVVDDPQADPPPRDGHDDPDDDDDPVVVCVVCVVVVNPDPPPPPPDPPVPDDDDPDPPPPPDPDDDDD

pLDDT: mean 71.36, std 19.09, range [39.06, 96.25]

Secondary structure (DSSP, 8-state):
---------HHHHHHHHHHTS-TTB-TTT-PBP--------HHHHHHHHHHTT-------PPPPTTS--------------PPP-

Radius of gyration: 21.06 Å; chains: 1; bounding box: 45×49×47 Å

Sequence (85 aa):
MEVLQTTALPWARLIRKIYEVDPLVCPKCQRPMKIVAFIEDDSTIQKILKHLGLWETRSYSPPPSSIICEEIAYVGESSTTSVPA